Protein AF-X1CVB4-F1 (afdb_monomer_lite)

Foldseek 3Di:
DDKDKDAAAQAQKDWDFQQQAQFQKKKKKWDDDPPDPWIKMWIDGPVQQPPDQQTWTFIDIPPDTDIFGNQWRGRDGGGTMGGDGPDPGSRPHGIMMMMDTDD

Radius of gyration: 12.48 Å; chains: 1; bounding box: 26×37×32 Å

Structure (mmCIF, N/CA/C/O backbone):
data_AF-X1CVB4-F1
#
_entry.id   AF-X1CVB4-F1
#
loop_
_atom_site.group_PDB
_atom_site.id
_atom_site.type_symbol
_atom_site.label_atom_id
_atom_site.label_alt_id
_atom_site.label_comp_id
_atom_site.label_asym_id
_atom_site.label_entity_id
_atom_site.label_seq_id
_atom_site.pdbx_PDB_ins_code
_atom_site.Cartn_x
_atom_site.Cartn_y
_atom_site.Cartn_z
_atom_site.occupancy
_atom_site.B_iso_or_equiv
_atom_site.auth_seq_id
_atom_site.auth_comp_id
_atom_site.auth_asym_id
_atom_site.auth_atom_id
_atom_site.pdbx_PDB_model_num
ATOM 1 N N . VAL A 1 1 ? -14.776 2.943 5.919 1.00 96.31 1 VAL A N 1
ATOM 2 C CA . VAL A 1 1 ? -13.767 3.583 5.040 1.00 96.31 1 VAL A CA 1
ATOM 3 C C . VAL A 1 1 ? -12.882 4.444 5.911 1.00 96.31 1 VAL A C 1
ATOM 5 O O . VAL A 1 1 ? -13.421 5.143 6.761 1.00 96.31 1 VAL A O 1
ATOM 8 N N . ALA A 1 2 ? -11.571 4.381 5.712 1.00 97.81 2 ALA A N 1
ATOM 9 C CA . ALA A 1 2 ? -10.591 5.234 6.375 1.00 97.81 2 ALA A CA 1
ATOM 10 C C . ALA A 1 2 ? -9.626 5.803 5.335 1.00 97.81 2 ALA A C 1
ATOM 12 O O . ALA A 1 2 ? -9.350 5.154 4.325 1.00 97.81 2 ALA A O 1
ATOM 13 N N . THR A 1 3 ? -9.115 7.000 5.588 1.00 98.19 3 THR A N 1
ATOM 14 C CA . THR A 1 3 ? -8.085 7.645 4.772 1.00 98.19 3 THR A CA 1
ATOM 15 C C . THR A 1 3 ? -7.040 8.244 5.687 1.00 98.19 3 THR A C 1
ATOM 17 O O . THR A 1 3 ? -7.381 8.736 6.763 1.00 98.19 3 THR A O 1
ATOM 20 N N . GLY A 1 4 ? -5.797 8.284 5.239 1.00 97.81 4 GLY A N 1
ATOM 21 C CA . GLY A 1 4 ? -4.726 8.910 5.996 1.00 97.81 4 GLY A CA 1
ATOM 22 C C . GLY A 1 4 ? -3.451 8.994 5.184 1.00 97.81 4 GLY A C 1
ATOM 23 O O . GLY A 1 4 ? -3.455 8.811 3.966 1.00 97.81 4 GLY A O 1
ATOM 24 N N . SER A 1 5 ? -2.355 9.267 5.876 1.00 97.25 5 SER A N 1
ATOM 25 C CA . SER A 1 5 ? -1.029 9.279 5.283 1.00 97.25 5 SER A CA 1
ATOM 26 C C . SER A 1 5 ? -0.007 8.684 6.230 1.00 97.25 5 SER A C 1
ATOM 28 O O . SER A 1 5 ? -0.204 8.671 7.445 1.00 97.25 5 SER A O 1
ATOM 30 N N . TYR A 1 6 ? 1.105 8.227 5.676 1.00 97.56 6 TYR A N 1
ATOM 31 C CA . TYR A 1 6 ? 2.258 7.797 6.448 1.00 97.56 6 TYR A CA 1
ATOM 32 C C . TYR A 1 6 ? 3.548 8.177 5.724 1.00 97.56 6 TYR A C 1
ATOM 34 O O . TYR A 1 6 ? 3.587 8.266 4.499 1.00 97.56 6 TYR A O 1
ATOM 42 N N . THR A 1 7 ? 4.613 8.382 6.493 1.00 96.88 7 THR A N 1
ATOM 43 C CA . THR A 1 7 ? 5.972 8.502 5.956 1.00 96.88 7 THR A CA 1
ATOM 44 C C . THR A 1 7 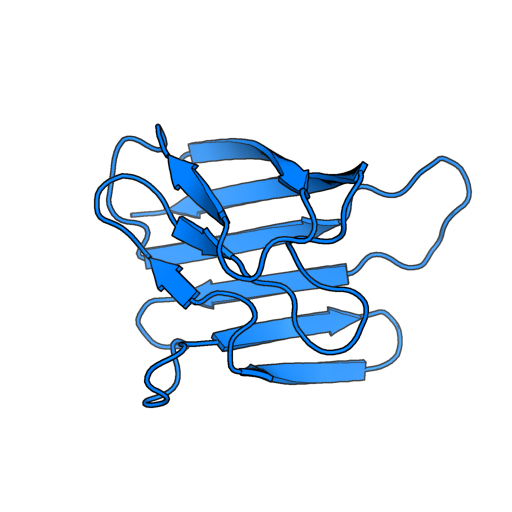? 6.602 7.116 5.935 1.00 96.88 7 THR A C 1
ATOM 46 O O . THR A 1 7 ? 6.478 6.378 6.918 1.00 96.88 7 THR A O 1
ATOM 49 N N . GLY A 1 8 ? 7.212 6.727 4.821 1.00 95.75 8 GLY A N 1
ATOM 50 C CA . GLY A 1 8 ? 7.983 5.494 4.729 1.00 95.75 8 GLY A CA 1
ATOM 51 C C . GLY A 1 8 ? 9.261 5.583 5.560 1.00 95.75 8 GLY A C 1
ATOM 52 O O . GLY A 1 8 ? 9.819 6.668 5.742 1.00 95.75 8 GLY A O 1
ATOM 53 N N . ASP A 1 9 ? 9.717 4.447 6.079 1.00 96.06 9 ASP A N 1
ATOM 54 C CA . ASP A 1 9 ? 10.913 4.353 6.932 1.00 96.06 9 ASP A CA 1
ATOM 55 C C . ASP A 1 9 ? 12.021 3.460 6.350 1.00 96.06 9 ASP A C 1
ATOM 57 O O . ASP A 1 9 ? 13.092 3.335 6.943 1.00 96.06 9 ASP A O 1
ATOM 61 N N . GLY A 1 10 ? 11.801 2.866 5.173 1.00 93.94 10 GLY A N 1
ATOM 62 C CA . GLY A 1 10 ? 12.773 2.007 4.498 1.00 93.94 10 GLY A CA 1
ATOM 63 C C . GLY A 1 10 ? 13.021 0.666 5.186 1.00 93.94 10 GLY A C 1
ATOM 64 O O . GLY A 1 10 ? 13.997 -0.006 4.856 1.00 93.94 10 GLY A O 1
ATOM 65 N N . THR A 1 11 ? 12.190 0.271 6.150 1.00 94.00 11 THR A N 1
ATOM 66 C CA . THR A 1 11 ? 12.297 -1.035 6.807 1.00 94.00 11 THR A CA 1
ATOM 67 C C . THR A 1 11 ? 11.600 -2.130 6.003 1.00 94.00 11 THR A C 1
ATOM 69 O O . THR A 1 11 ? 10.628 -1.891 5.287 1.00 94.00 11 THR A O 1
ATOM 72 N N . ALA A 1 12 ? 12.070 -3.369 6.160 1.00 91.44 12 ALA A N 1
ATOM 73 C CA . ALA A 1 12 ? 11.492 -4.535 5.490 1.00 91.44 12 ALA A CA 1
ATOM 74 C C . ALA A 1 12 ? 10.042 -4.843 5.914 1.00 91.44 12 ALA A C 1
ATOM 76 O O . ALA A 1 12 ? 9.384 -5.661 5.284 1.00 91.44 12 ALA A O 1
ATOM 77 N N . ALA A 1 13 ? 9.535 -4.227 6.980 1.00 93.06 13 ALA A N 1
ATOM 78 C CA . ALA A 1 13 ? 8.138 -4.346 7.361 1.00 93.06 13 ALA A CA 1
ATOM 79 C C . ALA A 1 13 ? 7.735 -3.145 8.211 1.00 93.06 13 ALA A C 1
ATOM 81 O O . ALA A 1 13 ? 8.273 -2.933 9.300 1.00 93.06 13 ALA A O 1
ATOM 82 N N . LYS A 1 14 ? 6.744 -2.399 7.734 1.00 96.69 14 LYS A N 1
ATOM 83 C CA . LYS A 1 14 ? 6.156 -1.267 8.438 1.00 96.69 14 LYS A CA 1
ATOM 84 C C . LYS A 1 14 ? 4.651 -1.441 8.541 1.00 96.69 14 LYS A C 1
ATOM 86 O O . LYS A 1 14 ? 3.944 -1.400 7.536 1.00 96.69 14 LYS A O 1
ATOM 91 N N . ALA A 1 15 ? 4.169 -1.577 9.772 1.00 97.50 1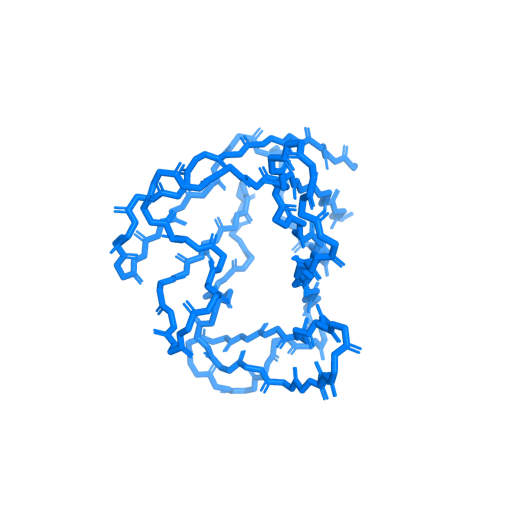5 ALA A N 1
ATOM 92 C CA . ALA A 1 15 ? 2.745 -1.633 10.069 1.00 97.50 15 ALA A CA 1
ATOM 93 C C . ALA A 1 15 ? 2.147 -0.220 10.150 1.00 97.50 15 ALA A C 1
ATOM 95 O O . ALA A 1 15 ? 2.648 0.655 10.863 1.00 97.50 15 ALA A O 1
ATOM 96 N N . ILE A 1 16 ? 1.046 -0.005 9.439 1.00 98.25 16 ILE A N 1
ATOM 97 C CA . ILE A 1 16 ? 0.186 1.169 9.545 1.00 98.25 16 ILE A CA 1
ATOM 98 C C . ILE A 1 16 ? -1.050 0.716 10.319 1.00 98.25 16 ILE A C 1
ATOM 100 O O . ILE A 1 16 ? -1.830 -0.089 9.821 1.00 98.25 16 ILE A O 1
ATOM 104 N N . THR A 1 17 ? -1.209 1.223 11.541 1.00 98.12 17 THR A N 1
ATOM 105 C CA . THR A 1 17 ? -2.290 0.849 12.471 1.00 98.12 17 THR A CA 1
ATOM 106 C C . THR A 1 17 ? -3.245 2.019 12.727 1.00 98.12 17 THR A C 1
ATOM 108 O O . THR A 1 17 ? -3.020 3.130 12.237 1.00 98.12 17 THR A O 1
ATOM 111 N N . GLY A 1 18 ? -4.319 1.795 13.490 1.00 96.69 18 GLY A N 1
ATOM 112 C CA . GLY A 1 18 ? -5.303 2.824 13.835 1.00 96.69 18 GLY A CA 1
ATOM 113 C C . GLY A 1 18 ? -6.361 3.064 12.757 1.00 96.69 18 GLY A C 1
ATOM 114 O O . GLY A 1 18 ? -7.008 4.112 12.755 1.00 96.69 18 GLY A O 1
ATOM 115 N N . VAL A 1 19 ? -6.541 2.115 11.833 1.00 97.06 19 VAL A N 1
ATOM 116 C CA . VAL A 1 19 ? -7.570 2.180 10.780 1.00 97.06 19 VAL A CA 1
ATOM 117 C C . VAL A 1 19 ? -8.968 1.849 1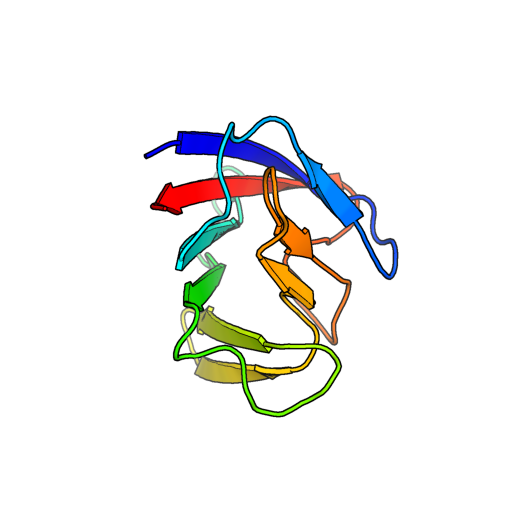1.332 1.00 97.06 19 VAL A C 1
ATOM 119 O O . VAL A 1 19 ? -9.974 2.328 10.806 1.00 97.06 19 VAL A O 1
ATOM 122 N N . GLY A 1 20 ? -9.043 1.076 12.418 1.00 97.12 20 GLY A N 1
ATOM 123 C CA . GLY A 1 20 ? -10.251 0.705 13.15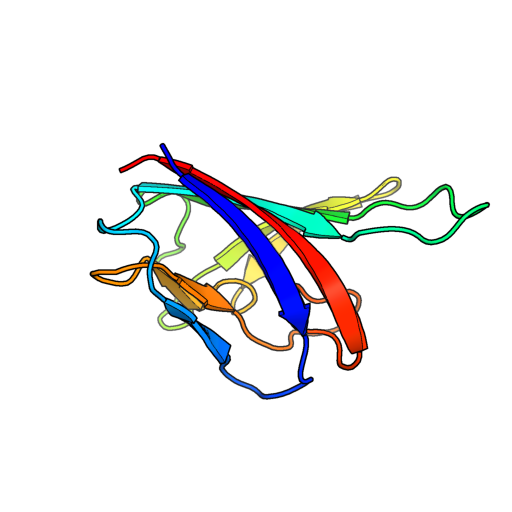8 1.00 97.12 20 GLY A CA 1
ATOM 124 C C . GLY A 1 20 ? -10.958 -0.553 12.650 1.00 97.12 20 GLY A C 1
ATOM 125 O O . GLY A 1 20 ? -12.038 -0.882 13.140 1.00 97.12 20 GLY A O 1
ATOM 126 N N . PHE A 1 21 ? -10.406 -1.226 11.641 1.00 97.19 21 PHE A N 1
ATOM 127 C CA . PHE A 1 21 ? -10.961 -2.435 11.035 1.00 97.19 21 PHE A CA 1
ATOM 128 C C . PHE A 1 21 ? -9.904 -3.165 10.203 1.00 97.19 21 PHE A C 1
ATOM 130 O O . PHE A 1 21 ? -8.903 -2.572 9.803 1.00 97.19 21 PHE A O 1
ATOM 137 N N . THR A 1 22 ? -10.188 -4.426 9.870 1.00 96.50 22 THR A N 1
ATOM 138 C CA . THR A 1 22 ? -9.409 -5.207 8.902 1.00 96.50 22 THR A CA 1
ATOM 139 C C . THR A 1 22 ? -9.750 -4.771 7.479 1.00 96.50 22 THR A C 1
ATOM 141 O O . THR A 1 22 ? -10.903 -4.946 7.067 1.00 96.50 22 THR A O 1
ATOM 144 N N . PRO A 1 23 ? -8.819 -4.184 6.706 1.00 96.38 23 PRO A N 1
ATOM 145 C CA . PRO A 1 23 ? -9.112 -3.780 5.340 1.00 96.38 23 PRO A CA 1
ATOM 146 C C . PRO A 1 23 ? -9.370 -4.989 4.434 1.00 96.38 23 PRO A C 1
ATOM 148 O O . PRO A 1 23 ? -8.748 -6.038 4.561 1.00 96.38 23 PRO A O 1
ATOM 151 N N . LYS A 1 24 ? -10.269 -4.812 3.469 1.00 95.56 24 LYS A N 1
ATOM 152 C CA . LYS A 1 24 ? -10.502 -5.714 2.332 1.00 95.56 24 LYS A CA 1
ATOM 153 C C . LYS A 1 24 ? -10.100 -5.109 0.994 1.00 95.56 24 LYS A C 1
ATOM 155 O O . LYS A 1 24 ? -9.908 -5.838 0.026 1.00 95.56 24 LYS A O 1
ATOM 160 N N . TYR A 1 25 ? -9.989 -3.786 0.947 1.00 95.88 25 TYR A N 1
ATOM 161 C CA . TYR A 1 25 ? -9.457 -3.014 -0.166 1.00 95.88 25 TYR A CA 1
ATOM 162 C C . TYR A 1 25 ? -8.502 -1.965 0.389 1.00 95.88 25 TYR A C 1
ATOM 164 O O . TYR A 1 25 ? -8.844 -1.254 1.342 1.00 95.88 25 TYR A O 1
ATOM 172 N N . LEU A 1 26 ? -7.340 -1.847 -0.241 1.00 97.00 26 LEU A N 1
ATOM 173 C CA . LEU A 1 26 ? -6.318 -0.864 0.073 1.00 97.00 26 LEU A CA 1
ATOM 174 C C . LEU A 1 26 ? -5.806 -0.253 -1.227 1.00 97.00 26 LEU A C 1
ATOM 176 O O . LEU A 1 26 ? -5.438 -0.964 -2.163 1.00 97.00 26 LEU A O 1
ATOM 180 N N . ARG A 1 27 ? -5.760 1.076 -1.258 1.00 97.00 27 ARG A N 1
ATOM 181 C CA . ARG A 1 27 ? -5.053 1.840 -2.282 1.00 97.00 27 ARG A CA 1
ATOM 182 C C . ARG A 1 27 ? -4.114 2.826 -1.609 1.00 97.00 27 ARG A C 1
ATOM 184 O O . ARG A 1 27 ? -4.541 3.559 -0.717 1.00 97.00 27 ARG A O 1
ATOM 191 N N . ILE A 1 28 ? -2.871 2.846 -2.066 1.00 96.62 28 ILE A N 1
ATOM 192 C CA . ILE A 1 28 ? -1.803 3.731 -1.606 1.00 96.62 28 ILE A CA 1
ATOM 193 C C . ILE A 1 28 ? -1.339 4.565 -2.799 1.00 96.62 28 ILE A C 1
ATOM 195 O O . ILE A 1 28 ? -1.196 4.040 -3.897 1.00 96.62 28 ILE A O 1
ATOM 199 N N . GLU A 1 29 ? -1.100 5.849 -2.574 1.00 94.38 29 GLU A N 1
ATOM 200 C CA . GLU A 1 29 ? -0.566 6.799 -3.547 1.00 94.38 29 GLU A CA 1
ATOM 201 C C . GLU A 1 29 ? 0.716 7.418 -3.006 1.00 94.38 29 GLU A C 1
ATOM 203 O O . GLU A 1 29 ? 0.712 7.961 -1.895 1.00 94.38 29 GLU A O 1
ATOM 208 N N . GLU A 1 30 ? 1.791 7.387 -3.790 1.00 92.75 30 GLU A N 1
ATOM 209 C CA . GLU A 1 30 ? 2.981 8.183 -3.490 1.00 92.75 30 GLU A CA 1
ATOM 210 C C . GLU A 1 30 ? 2.636 9.679 -3.556 1.00 92.75 30 GLU A C 1
ATOM 212 O O . GLU A 1 30 ? 2.015 10.166 -4.508 1.00 92.75 30 GLU A O 1
ATOM 217 N N . ARG A 1 31 ? 2.992 10.429 -2.507 1.00 89.69 31 ARG A N 1
ATOM 218 C CA . ARG A 1 31 ? 2.846 11.882 -2.501 1.00 89.69 31 ARG A CA 1
ATOM 219 C C . ARG A 1 31 ? 4.045 12.493 -3.214 1.00 89.69 31 ARG A C 1
ATOM 221 O O . ARG A 1 31 ? 5.140 12.582 -2.661 1.00 89.69 31 ARG A O 1
ATOM 228 N N . GLU A 1 32 ? 3.787 13.010 -4.403 1.00 83.56 32 GLU A N 1
ATOM 229 C CA . GLU A 1 32 ? 4.784 13.759 -5.153 1.00 83.56 32 GLU A CA 1
ATOM 230 C C . GLU A 1 32 ? 5.031 15.162 -4.593 1.00 83.56 32 GLU A C 1
ATOM 232 O O . GLU A 1 32 ? 4.139 15.831 -4.056 1.00 83.56 32 GLU A O 1
ATOM 237 N N . THR A 1 33 ? 6.268 15.627 -4.754 1.00 76.25 33 THR A N 1
ATOM 238 C CA . THR A 1 33 ? 6.631 17.026 -4.525 1.00 76.25 33 THR A CA 1
ATOM 239 C C . THR A 1 33 ? 6.300 17.864 -5.761 1.00 76.25 33 THR A C 1
ATOM 241 O O . THR A 1 33 ? 6.083 17.358 -6.863 1.00 76.25 33 THR A O 1
ATOM 244 N N . VAL A 1 34 ? 6.213 19.184 -5.582 1.00 74.50 34 VAL A N 1
ATOM 245 C CA . VAL A 1 34 ? 5.832 20.108 -6.659 1.00 74.50 34 VAL A CA 1
ATOM 246 C C . VAL A 1 34 ? 6.750 19.930 -7.876 1.00 74.50 34 VAL A C 1
ATOM 248 O O . VAL A 1 34 ? 7.957 20.139 -7.779 1.00 74.50 34 VAL A O 1
ATOM 251 N N . GLY A 1 35 ? 6.159 19.596 -9.028 1.00 68.38 35 GLY A N 1
ATOM 252 C CA . GLY A 1 35 ? 6.853 19.477 -10.316 1.00 68.38 35 GLY A CA 1
ATOM 253 C C . GLY A 1 35 ? 7.149 18.047 -10.777 1.00 68.38 35 GLY A C 1
ATOM 254 O O . GLY A 1 35 ? 7.555 17.872 -11.925 1.00 68.38 35 GLY A O 1
ATOM 255 N N . ALA A 1 36 ? 6.913 17.028 -9.947 1.00 69.94 36 ALA A N 1
ATOM 256 C CA . ALA A 1 36 ? 6.992 15.639 -10.388 1.00 69.94 36 ALA A CA 1
ATOM 257 C C . ALA A 1 36 ? 5.707 15.212 -11.123 1.00 69.94 36 ALA A C 1
ATOM 259 O O . ALA A 1 36 ? 4.598 15.592 -10.751 1.00 69.94 36 ALA A O 1
ATOM 260 N N . SER A 1 37 ? 5.873 14.462 -12.216 1.00 66.19 37 SER A N 1
ATOM 261 C CA . SER A 1 37 ? 4.776 13.981 -13.081 1.00 66.19 37 SER A CA 1
ATOM 262 C C . SER A 1 37 ? 4.587 12.465 -13.013 1.00 66.19 37 SER A C 1
ATOM 264 O O . SER A 1 37 ? 3.816 11.908 -13.790 1.00 66.19 37 SER A O 1
ATOM 266 N N . ASP A 1 38 ? 5.308 11.797 -12.116 1.00 76.75 38 ASP A N 1
ATOM 267 C CA . ASP A 1 38 ? 5.409 10.347 -12.077 1.00 76.75 38 ASP A CA 1
ATOM 268 C C . ASP A 1 38 ? 4.912 9.841 -10.726 1.00 76.75 38 ASP A C 1
ATOM 270 O O . ASP A 1 38 ? 5.668 9.744 -9.772 1.00 76.75 38 ASP A O 1
ATOM 274 N N . THR A 1 39 ? 3.600 9.620 -10.631 1.00 80.69 39 THR A N 1
ATOM 275 C CA . THR A 1 39 ? 2.961 9.100 -9.414 1.00 80.69 39 THR A CA 1
ATOM 276 C C . THR A 1 39 ? 2.856 7.585 -9.509 1.00 80.69 39 THR A C 1
ATOM 278 O O . THR A 1 39 ? 2.535 7.043 -10.571 1.00 80.69 39 THR A O 1
ATOM 281 N N . VAL A 1 40 ? 3.120 6.902 -8.395 1.00 91.06 40 VAL A N 1
ATOM 282 C CA . VAL A 1 40 ? 2.938 5.454 -8.273 1.00 91.06 40 VAL A CA 1
ATOM 283 C C . VAL A 1 40 ? 1.755 5.171 -7.357 1.00 91.06 40 VAL A C 1
ATOM 285 O O . VAL A 1 40 ? 1.696 5.673 -6.231 1.00 91.06 40 VAL A O 1
ATOM 288 N N . SER A 1 41 ? 0.842 4.324 -7.828 1.00 93.75 41 SER A N 1
ATOM 289 C CA . SER A 1 41 ? -0.264 3.799 -7.031 1.00 93.75 41 SER A CA 1
ATOM 290 C C . SER A 1 41 ? -0.072 2.312 -6.759 1.00 93.75 41 SER A C 1
ATOM 292 O O . SER A 1 41 ? 0.338 1.558 -7.640 1.00 93.75 41 SER A O 1
ATOM 294 N N . TYR A 1 42 ? -0.447 1.869 -5.565 1.00 94.25 42 TYR A N 1
ATOM 295 C CA . TYR A 1 42 ? -0.418 0.466 -5.155 1.00 94.25 42 TYR A CA 1
ATOM 296 C C . TYR A 1 42 ? -1.825 0.057 -4.748 1.00 94.25 42 TYR A C 1
ATOM 298 O O . TYR A 1 42 ? -2.454 0.745 -3.942 1.00 94.25 42 TYR A O 1
ATOM 306 N N . ILE A 1 43 ? -2.340 -1.033 -5.309 1.00 94.75 43 ILE A N 1
ATOM 307 C CA . ILE A 1 43 ? -3.705 -1.496 -5.051 1.00 94.75 43 ILE A CA 1
ATOM 308 C C . ILE A 1 43 ? -3.674 -2.970 -4.679 1.00 94.75 43 ILE A C 1
ATOM 310 O O . ILE A 1 43 ? -3.139 -3.793 -5.420 1.00 94.75 43 ILE A O 1
ATOM 314 N N . THR A 1 44 ? -4.296 -3.313 -3.556 1.00 93.69 44 THR A N 1
ATOM 315 C CA . THR A 1 44 ? -4.530 -4.707 -3.179 1.00 93.69 44 THR A CA 1
ATOM 316 C C . THR A 1 44 ? -5.917 -4.895 -2.576 1.00 93.69 44 THR A C 1
ATOM 318 O O . THR A 1 44 ? -6.583 -3.949 -2.145 1.00 93.69 44 THR A O 1
ATOM 321 N N . THR A 1 45 ? -6.369 -6.143 -2.572 1.00 92.94 45 THR A N 1
ATOM 322 C CA . THR A 1 45 ? -7.620 -6.586 -1.953 1.00 92.94 45 THR A CA 1
ATOM 323 C C . THR A 1 45 ? -7.433 -7.988 -1.411 1.00 92.94 45 THR A C 1
ATOM 325 O O . THR A 1 45 ? -6.532 -8.685 -1.860 1.00 92.94 45 THR A O 1
ATOM 328 N N . THR A 1 46 ? -8.346 -8.478 -0.576 1.00 88.12 46 THR A N 1
ATOM 329 C CA . THR A 1 46 ? -8.323 -9.886 -0.126 1.00 88.12 46 THR A CA 1
ATOM 330 C C . THR A 1 46 ? -8.439 -10.915 -1.258 1.00 88.12 46 THR A C 1
ATOM 332 O O . THR A 1 46 ? -8.287 -12.099 -0.997 1.00 88.12 46 THR A O 1
ATOM 335 N N . ALA A 1 47 ? -8.755 -10.493 -2.488 1.00 81.88 47 ALA A N 1
ATOM 336 C CA . ALA A 1 47 ? -8.778 -11.346 -3.678 1.00 81.88 47 ALA A CA 1
ATOM 337 C C . ALA A 1 47 ? -7.552 -11.158 -4.597 1.00 81.88 47 ALA A C 1
ATOM 339 O O . ALA A 1 47 ? -7.420 -11.890 -5.571 1.00 81.88 47 ALA A O 1
ATOM 340 N N . ILE A 1 48 ? -6.715 -10.147 -4.331 1.00 72.19 48 ILE A N 1
ATOM 341 C CA . ILE A 1 48 ? -5.508 -9.798 -5.105 1.00 72.19 48 ILE A CA 1
ATOM 342 C C . ILE A 1 48 ? -4.230 -10.101 -4.309 1.00 72.19 48 ILE A C 1
ATOM 344 O O . ILE A 1 48 ? -3.164 -10.131 -4.910 1.00 72.19 48 ILE A O 1
ATOM 348 N N . ILE A 1 49 ? -4.313 -10.348 -2.993 1.00 61.09 49 ILE A N 1
ATOM 349 C CA . ILE A 1 49 ? -3.197 -10.968 -2.266 1.00 61.09 49 ILE A CA 1
ATOM 350 C C . ILE A 1 49 ? -2.942 -12.310 -2.956 1.00 61.09 49 ILE A C 1
ATOM 352 O O . ILE A 1 49 ? -3.800 -13.192 -2.922 1.00 61.09 49 ILE A O 1
ATOM 356 N N . ASP A 1 50 ? -1.819 -12.386 -3.664 1.00 56.94 50 ASP A N 1
ATOM 357 C CA . ASP A 1 50 ? -1.342 -13.605 -4.301 1.00 56.94 50 ASP A CA 1
ATOM 358 C C . ASP A 1 50 ? -1.189 -14.705 -3.246 1.00 56.94 50 ASP A C 1
ATOM 360 O O . ASP A 1 50 ? -1.082 -14.420 -2.052 1.00 56.94 50 ASP A O 1
ATOM 364 N N . ASP A 1 51 ? -1.182 -15.968 -3.661 1.00 56.91 51 ASP A N 1
ATOM 365 C CA . ASP A 1 51 ? -0.946 -17.091 -2.744 1.00 56.91 51 ASP A CA 1
ATOM 366 C C . ASP A 1 51 ? 0.494 -17.131 -2.190 1.00 56.91 51 ASP A C 1
ATOM 368 O O . ASP A 1 51 ? 0.839 -18.002 -1.387 1.00 56.91 51 ASP A O 1
ATOM 372 N N . HIS A 1 52 ? 1.311 -16.153 -2.581 1.00 64.25 52 HIS A N 1
ATOM 373 C CA . HIS A 1 52 ? 2.616 -15.858 -2.032 1.00 64.25 52 HIS A CA 1
ATOM 374 C C . HIS A 1 52 ? 2.543 -15.485 -0.542 1.00 64.25 52 HIS A C 1
ATOM 376 O O . HIS A 1 52 ? 1.746 -14.639 -0.131 1.00 64.25 52 HIS A O 1
ATOM 382 N N . GLU A 1 53 ? 3.413 -16.089 0.278 1.00 69.25 53 GLU A N 1
ATOM 383 C CA . GLU A 1 53 ? 3.422 -15.874 1.736 1.00 69.25 53 GLU A CA 1
ATOM 384 C C . GLU A 1 53 ? 3.621 -14.399 2.126 1.00 69.25 53 GLU A C 1
ATOM 386 O O . GLU A 1 53 ? 3.083 -13.962 3.143 1.00 69.25 53 GLU A O 1
ATOM 391 N N . ASP A 1 54 ? 4.327 -13.628 1.293 1.00 69.38 54 ASP A N 1
ATOM 392 C CA . ASP A 1 54 ? 4.636 -12.215 1.534 1.00 69.38 54 ASP A CA 1
ATOM 393 C C . ASP A 1 54 ? 3.586 -11.245 0.951 1.00 69.38 54 ASP A C 1
ATOM 395 O O . ASP A 1 54 ? 3.797 -10.032 0.952 1.00 69.38 54 ASP A O 1
ATOM 399 N N . GLY A 1 55 ? 2.460 -11.748 0.432 1.00 82.75 55 GLY A N 1
ATOM 400 C CA . GLY A 1 55 ? 1.399 -10.938 -0.166 1.00 82.75 55 GLY A CA 1
ATOM 401 C C . GLY A 1 55 ? 1.823 -10.176 -1.429 1.00 82.75 55 GLY A C 1
ATOM 402 O O . GLY A 1 55 ? 2.845 -10.464 -2.051 1.00 82.75 55 GLY A O 1
ATOM 403 N N . GLY A 1 56 ? 1.022 -9.190 -1.847 1.00 88.94 56 GLY A N 1
ATOM 404 C CA . GLY A 1 56 ? 1.331 -8.416 -3.049 1.00 88.94 56 GLY A CA 1
ATOM 405 C C . GLY A 1 56 ? 0.297 -7.363 -3.433 1.00 88.94 56 GLY A C 1
ATOM 406 O O . GLY A 1 56 ? -0.743 -7.176 -2.787 1.00 88.94 56 GLY A O 1
ATOM 407 N N . CYS A 1 57 ? 0.612 -6.624 -4.495 1.00 91.38 57 CYS A N 1
ATOM 408 C CA . CYS A 1 57 ? -0.243 -5.565 -5.015 1.00 91.38 57 CYS A CA 1
ATOM 409 C C . CYS A 1 57 ? -0.074 -5.353 -6.522 1.00 91.38 57 CYS A C 1
ATOM 411 O O . CYS A 1 57 ? 0.957 -5.665 -7.115 1.00 91.38 57 CYS A O 1
ATOM 413 N N . ILE A 1 58 ? -1.081 -4.742 -7.139 1.00 92.56 58 ILE A N 1
ATOM 414 C CA . ILE A 1 58 ? -0.943 -4.151 -8.466 1.00 92.56 58 ILE A CA 1
ATOM 415 C C . ILE A 1 58 ? -0.284 -2.785 -8.291 1.00 92.56 58 ILE A C 1
ATOM 417 O O . ILE A 1 58 ? -0.861 -1.896 -7.656 1.00 92.56 58 ILE A O 1
ATOM 421 N N . ARG A 1 59 ? 0.894 -2.606 -8.891 1.00 91.81 59 ARG A N 1
ATOM 422 C CA . ARG A 1 59 ? 1.545 -1.302 -9.014 1.00 91.81 59 ARG A CA 1
ATOM 423 C C . ARG A 1 59 ? 1.136 -0.653 -10.328 1.00 91.81 59 ARG A C 1
ATOM 425 O O . ARG A 1 59 ? 1.289 -1.245 -11.397 1.00 91.81 59 ARG A O 1
ATOM 432 N N . ILE A 1 60 ? 0.657 0.578 -10.244 1.00 91.06 60 ILE A N 1
ATOM 433 C CA . ILE A 1 60 ? 0.304 1.430 -11.376 1.00 91.06 60 ILE A CA 1
ATOM 434 C C . ILE A 1 60 ? 1.336 2.553 -11.430 1.00 91.06 60 ILE A C 1
ATOM 436 O O . ILE A 1 60 ? 1.491 3.309 -10.476 1.00 91.06 60 ILE A O 1
ATOM 440 N N . HIS A 1 61 ? 2.056 2.636 -12.541 1.00 88.25 61 HIS A N 1
ATOM 441 C CA . HIS A 1 61 ? 3.066 3.647 -12.838 1.00 88.25 61 HIS A CA 1
ATOM 442 C C . HIS A 1 61 ? 2.864 4.150 -14.268 1.00 88.25 61 HIS A C 1
ATOM 444 O O . HIS A 1 61 ? 2.331 3.423 -15.104 1.00 88.25 61 HIS A O 1
ATOM 450 N N . SER A 1 62 ? 3.316 5.367 -14.576 1.00 82.31 62 SER A N 1
ATOM 451 C CA . SER A 1 62 ? 3.066 6.043 -15.860 1.00 82.31 62 SER A CA 1
ATOM 452 C C . SER A 1 62 ? 3.461 5.239 -17.110 1.00 82.31 62 SER A C 1
ATOM 454 O O . SER A 1 62 ? 2.912 5.469 -18.188 1.00 82.31 62 SER A O 1
ATOM 456 N N . SER A 1 63 ? 4.394 4.292 -16.974 1.00 82.00 63 SER A N 1
ATOM 457 C CA . SER A 1 63 ? 4.936 3.501 -18.085 1.00 82.00 63 SER A CA 1
ATOM 458 C C . SER A 1 63 ? 4.699 1.991 -17.984 1.00 82.00 63 SER A C 1
ATOM 460 O O . SER A 1 63 ? 4.800 1.293 -18.992 1.00 82.00 63 SER A O 1
ATOM 462 N N . THR A 1 64 ? 4.399 1.464 -16.791 1.00 84.06 64 THR A N 1
ATOM 463 C CA . THR A 1 64 ? 4.283 0.017 -16.544 1.00 84.06 64 THR A CA 1
ATOM 464 C C . THR A 1 64 ? 3.270 -0.282 -15.446 1.00 84.06 64 THR A C 1
ATOM 466 O O . THR A 1 64 ? 3.334 0.298 -14.365 1.00 84.06 64 THR A O 1
ATOM 469 N N . HIS A 1 65 ? 2.355 -1.223 -15.694 1.00 88.94 65 HIS A N 1
ATOM 470 C CA . HIS A 1 65 ? 1.462 -1.762 -14.667 1.00 88.94 65 HIS A CA 1
ATOM 471 C C . HIS A 1 65 ? 1.733 -3.259 -14.520 1.00 88.94 65 HIS A C 1
ATOM 473 O O . HIS A 1 65 ? 1.658 -3.991 -15.509 1.00 88.94 65 HIS A O 1
ATOM 479 N N . ALA A 1 66 ? 2.056 -3.711 -13.313 1.00 89.50 66 ALA A N 1
ATOM 480 C CA . ALA A 1 66 ? 2.360 -5.113 -13.048 1.00 89.50 66 ALA A CA 1
ATOM 481 C C . ALA A 1 66 ? 2.008 -5.494 -11.608 1.00 89.50 66 ALA A C 1
ATOM 483 O O . ALA A 1 66 ? 1.813 -4.627 -10.751 1.00 89.50 66 ALA A O 1
ATOM 484 N N . PHE A 1 67 ? 1.915 -6.798 -11.367 1.00 88.56 67 PHE A N 1
ATOM 485 C CA . PHE A 1 67 ? 1.854 -7.340 -10.020 1.00 88.56 67 PHE A CA 1
ATOM 486 C C . PHE A 1 67 ? 3.251 -7.321 -9.391 1.00 88.56 67 PHE A C 1
ATOM 488 O O . PHE A 1 67 ? 4.234 -7.599 -10.080 1.00 88.56 67 PHE A O 1
ATOM 495 N N . TYR A 1 68 ? 3.321 -6.961 -8.114 1.00 88.38 68 TYR A N 1
ATOM 496 C CA . TYR A 1 68 ? 4.543 -6.953 -7.321 1.00 88.38 68 TYR A CA 1
ATOM 497 C C . TYR A 1 68 ? 4.306 -7.677 -5.997 1.00 88.38 68 TYR A C 1
ATOM 499 O O . TYR A 1 68 ? 3.478 -7.243 -5.186 1.00 88.38 68 TYR A O 1
ATOM 507 N N . ASP A 1 69 ? 5.074 -8.743 -5.795 1.00 87.69 69 ASP A N 1
ATOM 508 C CA . ASP A 1 69 ? 5.104 -9.540 -4.570 1.00 87.69 69 ASP A CA 1
ATOM 509 C C . ASP A 1 69 ? 5.797 -8.768 -3.441 1.00 87.69 69 ASP A C 1
ATOM 511 O O . ASP A 1 69 ? 6.729 -7.995 -3.684 1.00 87.69 69 ASP A O 1
ATOM 515 N N . GLY A 1 70 ? 5.346 -8.950 -2.200 1.00 86.81 70 GLY A N 1
ATOM 516 C CA . GLY A 1 70 ? 6.019 -8.425 -1.006 1.00 86.81 70 GLY A CA 1
ATOM 517 C C . GLY A 1 70 ? 5.839 -6.927 -0.734 1.00 86.81 70 GLY A C 1
ATOM 518 O O . GLY A 1 70 ? 6.203 -6.451 0.334 1.00 86.81 70 GLY A O 1
ATOM 519 N N . TYR A 1 71 ? 5.254 -6.151 -1.652 1.00 91.75 71 TYR A N 1
ATOM 520 C CA . TYR A 1 71 ? 5.103 -4.694 -1.483 1.00 91.75 71 TYR A CA 1
ATOM 521 C C . TYR A 1 71 ? 4.075 -4.345 -0.400 1.00 91.75 71 TYR A C 1
ATOM 523 O O . TYR A 1 71 ? 4.287 -3.446 0.419 1.00 91.75 71 TYR A O 1
ATOM 531 N N . ILE A 1 72 ? 2.954 -5.067 -0.402 1.00 93.00 72 ILE A N 1
ATOM 532 C CA . ILE A 1 72 ? 1.942 -5.020 0.650 1.00 93.00 72 ILE A CA 1
ATOM 533 C C . ILE A 1 72 ? 1.883 -6.416 1.255 1.00 93.00 72 ILE A C 1
ATOM 535 O O . ILE A 1 72 ? 1.380 -7.340 0.622 1.00 93.00 72 ILE A O 1
ATOM 539 N N . VAL A 1 73 ? 2.406 -6.529 2.472 1.00 92.00 73 VAL A N 1
ATOM 540 C CA . VAL A 1 73 ? 2.651 -7.804 3.152 1.00 92.00 73 VAL A CA 1
AT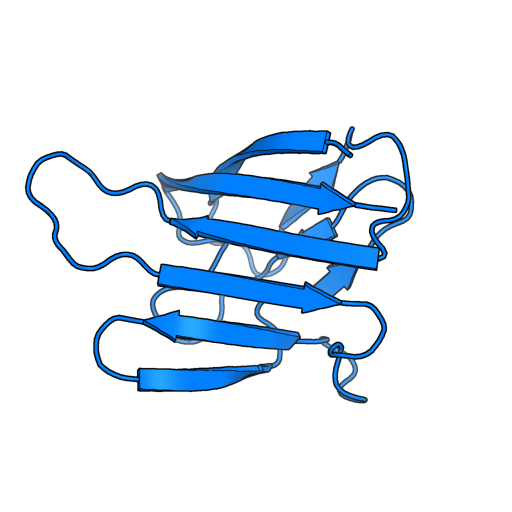OM 541 C C . VAL A 1 73 ? 1.355 -8.400 3.682 1.00 92.00 73 VAL A C 1
ATOM 543 O O . VAL A 1 73 ? 1.110 -9.597 3.572 1.00 92.00 73 VAL A O 1
ATOM 546 N N . SER A 1 74 ? 0.493 -7.560 4.254 1.00 92.62 74 SER A N 1
ATOM 547 C CA . SER A 1 74 ? -0.736 -8.029 4.886 1.00 92.62 74 SER A CA 1
ATOM 548 C C . SER A 1 74 ? -1.791 -6.937 5.018 1.00 92.62 74 SER A C 1
ATOM 550 O O . SER A 1 74 ? -1.496 -5.740 5.088 1.00 92.62 74 SER A O 1
ATOM 552 N N . LEU A 1 75 ? -3.050 -7.378 5.079 1.00 94.06 75 LEU A N 1
ATOM 553 C CA . LEU A 1 75 ? -4.180 -6.584 5.554 1.00 94.06 75 LEU A CA 1
ATOM 554 C C . LEU A 1 75 ? -4.488 -7.043 6.984 1.00 94.06 75 LEU A C 1
ATOM 556 O O . LEU A 1 75 ? -5.026 -8.128 7.205 1.00 94.06 75 LEU A O 1
ATOM 560 N N . ASP A 1 76 ? -4.077 -6.229 7.948 1.00 95.50 76 ASP A N 1
ATOM 561 C CA . ASP A 1 76 ? -4.034 -6.560 9.370 1.00 95.50 76 ASP A CA 1
ATOM 562 C C . ASP A 1 76 ? -5.352 -6.232 10.073 1.00 95.50 76 ASP A C 1
ATOM 564 O O . ASP A 1 76 ? -6.183 -5.484 9.565 1.00 95.50 76 ASP A O 1
ATOM 568 N N . ALA A 1 77 ? -5.527 -6.728 11.302 1.00 96.81 77 ALA A N 1
ATOM 569 C CA . ALA A 1 77 ? -6.753 -6.536 12.080 1.00 96.81 77 ALA A CA 1
ATOM 570 C C 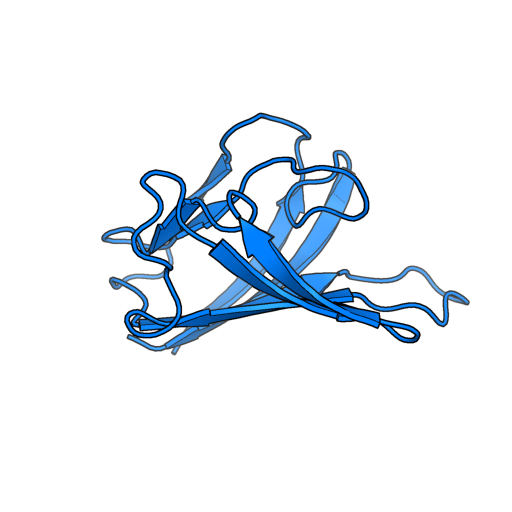. ALA A 1 77 ? -7.165 -5.058 12.269 1.00 96.81 77 ALA A C 1
ATOM 572 O O . ALA A 1 77 ? -8.360 -4.770 12.346 1.00 96.81 77 ALA A O 1
ATOM 573 N N . ASP A 1 78 ? -6.187 -4.150 12.327 1.00 97.44 78 ASP A N 1
ATOM 574 C CA . ASP A 1 78 ? -6.359 -2.707 12.540 1.00 97.44 78 ASP A CA 1
ATOM 575 C C . ASP A 1 78 ? -5.569 -1.866 11.515 1.00 97.44 78 ASP A C 1
ATOM 577 O O . ASP A 1 78 ? -5.104 -0.763 11.809 1.00 97.44 78 ASP A O 1
ATOM 581 N N . GLY A 1 79 ? -5.381 -2.389 10.299 1.00 97.25 79 GLY A N 1
ATOM 582 C CA . GLY A 1 79 ? -4.674 -1.668 9.245 1.00 97.25 79 GLY A CA 1
ATOM 583 C C . GLY A 1 79 ? -3.971 -2.572 8.246 1.00 97.25 79 GLY A C 1
ATOM 584 O O . GLY A 1 79 ? -4.589 -3.475 7.696 1.00 97.25 79 GLY A O 1
ATOM 585 N N . PHE A 1 80 ? -2.715 -2.285 7.927 1.00 96.69 80 PHE A N 1
ATOM 586 C CA . PHE A 1 80 ? -1.972 -3.011 6.897 1.00 96.69 80 PHE A CA 1
ATOM 587 C C . PHE A 1 80 ? -0.464 -2.876 7.091 1.00 96.69 80 PHE A C 1
ATOM 589 O O . PHE A 1 80 ? 0.007 -1.895 7.670 1.00 96.69 80 PHE A O 1
ATOM 596 N N . THR A 1 81 ? 0.292 -3.817 6.532 1.00 96.12 81 THR A N 1
ATOM 597 C CA . THR A 1 81 ? 1.755 -3.803 6.565 1.00 96.12 81 THR A CA 1
ATOM 598 C C . THR A 1 81 ? 2.318 -3.656 5.156 1.00 96.12 81 THR A C 1
ATOM 600 O O . THR A 1 81 ? 1.907 -4.350 4.227 1.00 96.12 81 THR A O 1
ATOM 603 N N . VAL A 1 82 ? 3.265 -2.732 4.995 1.00 95.12 82 VAL A N 1
ATOM 604 C CA . VAL A 1 82 ? 4.015 -2.495 3.752 1.00 95.12 82 VAL A CA 1
ATOM 605 C C . VAL A 1 82 ? 5.479 -2.875 3.934 1.00 95.12 82 VAL A C 1
ATOM 607 O O . VAL A 1 82 ? 5.988 -2.867 5.056 1.00 95.12 82 VAL A O 1
ATOM 610 N N . SER A 1 83 ? 6.167 -3.168 2.837 1.00 93.00 83 SER A N 1
ATOM 611 C CA . SER A 1 83 ? 7.600 -3.471 2.836 1.00 93.00 83 SER A CA 1
ATOM 612 C C . SER A 1 83 ? 8.379 -2.542 1.908 1.00 93.00 83 SER A C 1
ATOM 614 O O . SER A 1 83 ? 7.802 -1.743 1.162 1.00 93.00 83 SER A O 1
ATOM 616 N N . ILE A 1 84 ? 9.706 -2.668 1.953 1.00 88.69 84 ILE A N 1
ATOM 617 C CA . ILE A 1 84 ? 10.541 -2.300 0.814 1.00 88.69 84 ILE A CA 1
ATOM 618 C C . ILE A 1 84 ? 10.533 -3.456 -0.183 1.00 88.69 84 ILE A C 1
ATOM 620 O O . ILE A 1 84 ? 10.617 -4.624 0.184 1.00 88.69 84 ILE A O 1
ATOM 624 N N . GLY A 1 85 ? 10.466 -3.107 -1.450 1.00 73.38 85 GLY A N 1
ATOM 625 C CA . GLY A 1 85 ? 10.539 -4.023 -2.565 1.00 73.38 85 GLY A CA 1
ATOM 626 C C . GLY A 1 85 ? 11.818 -3.789 -3.358 1.00 73.38 85 GLY A C 1
ATOM 627 O O . GLY A 1 85 ? 12.891 -3.543 -2.803 1.00 73.38 85 GLY A O 1
ATOM 628 N N . VAL A 1 86 ? 11.703 -3.869 -4.683 1.00 66.62 86 VAL A N 1
ATOM 629 C CA . VAL A 1 86 ? 12.782 -3.533 -5.616 1.00 66.62 86 VAL A CA 1
ATOM 630 C C . VAL A 1 86 ? 12.362 -2.300 -6.424 1.00 66.62 86 VAL A C 1
ATOM 632 O O . VAL A 1 86 ? 11.933 -2.417 -7.573 1.00 66.62 86 VAL A O 1
ATOM 635 N N . GLY A 1 87 ? 12.479 -1.099 -5.844 1.00 68.56 87 GLY A N 1
ATOM 636 C CA . GLY A 1 87 ? 12.314 0.165 -6.576 1.00 68.56 87 GLY A CA 1
ATOM 637 C C . GLY A 1 87 ? 11.514 1.242 -5.838 1.00 68.56 87 GLY A C 1
ATOM 638 O O . GLY A 1 87 ? 11.797 1.559 -4.689 1.00 68.56 87 GLY A O 1
ATOM 639 N N . ALA A 1 88 ? 10.573 1.884 -6.545 1.00 69.38 88 ALA A N 1
ATOM 640 C CA . ALA A 1 88 ? 9.603 2.797 -5.940 1.00 69.38 88 ALA A CA 1
ATOM 641 C C . ALA A 1 88 ? 8.607 1.954 -5.139 1.00 69.38 88 ALA A C 1
ATOM 643 O O . ALA A 1 88 ? 7.694 1.351 -5.708 1.00 69.38 88 ALA A O 1
ATOM 644 N N . ASP A 1 89 ? 8.878 1.846 -3.843 1.00 87.50 89 ASP A N 1
ATOM 645 C CA . ASP A 1 89 ? 8.196 0.938 -2.930 1.00 87.50 89 ASP A CA 1
ATOM 646 C C . ASP A 1 89 ? 7.266 1.725 -2.008 1.00 87.50 89 ASP A C 1
ATOM 648 O O . ASP A 1 89 ? 7.594 2.865 -1.660 1.00 87.50 89 ASP A O 1
ATOM 652 N N . PRO A 1 90 ? 6.162 1.134 -1.518 1.00 93.25 90 PRO A N 1
ATOM 653 C CA . PRO A 1 90 ? 5.221 1.804 -0.624 1.00 93.25 90 PRO A CA 1
ATOM 654 C C . PRO A 1 90 ? 5.794 2.064 0.782 1.00 93.25 90 PRO A C 1
ATOM 656 O O . PRO A 1 90 ? 5.046 2.479 1.663 1.00 93.25 90 PRO A O 1
ATOM 659 N N . ASN A 1 91 ? 7.094 1.841 1.014 1.00 95.50 91 ASN A N 1
ATOM 660 C CA . ASN A 1 91 ? 7.794 2.151 2.259 1.00 95.50 91 ASN A CA 1
ATOM 661 C C . ASN A 1 91 ? 9.156 2.848 2.053 1.00 95.50 91 ASN A C 1
ATOM 663 O O . ASN A 1 91 ? 10.065 2.699 2.871 1.00 95.50 91 ASN A O 1
ATOM 667 N N . THR A 1 92 ? 9.343 3.608 0.971 1.00 93.62 92 THR A N 1
ATOM 668 C CA . THR A 1 92 ? 10.623 4.302 0.738 1.00 93.62 92 THR A CA 1
ATOM 669 C C . THR A 1 92 ? 10.902 5.315 1.856 1.00 93.62 92 THR A C 1
ATOM 671 O O . THR A 1 92 ? 10.045 6.132 2.199 1.00 93.62 92 THR A O 1
ATOM 674 N N . ASN A 1 93 ? 12.105 5.277 2.439 1.00 93.56 93 ASN A N 1
ATOM 675 C CA . ASN A 1 93 ? 12.457 6.122 3.583 1.00 93.56 93 ASN A CA 1
ATOM 676 C C . ASN A 1 93 ? 12.294 7.621 3.267 1.00 93.56 93 ASN A C 1
ATOM 678 O O . ASN A 1 93 ? 12.849 8.124 2.290 1.00 93.56 93 ASN A O 1
ATOM 682 N N . GLY A 1 94 ? 11.549 8.337 4.111 1.00 91.94 94 GLY A N 1
ATOM 683 C CA . GLY A 1 94 ? 11.312 9.776 3.980 1.00 91.94 94 GLY A CA 1
ATOM 684 C C . GLY A 1 94 ? 10.303 10.174 2.897 1.00 91.94 94 GLY A C 1
ATOM 685 O O . GLY A 1 94 ? 10.019 11.363 2.759 1.00 91.94 94 GLY A O 1
ATOM 686 N N . LYS A 1 95 ? 9.736 9.219 2.148 1.00 91.56 95 LYS A N 1
ATOM 687 C CA . LYS A 1 95 ? 8.637 9.476 1.209 1.00 91.56 95 LYS A CA 1
ATOM 688 C C . LYS A 1 95 ? 7.300 9.474 1.934 1.00 91.56 95 LYS A C 1
ATOM 690 O O . LYS A 1 95 ? 7.073 8.662 2.826 1.00 91.56 95 LYS A O 1
ATOM 695 N N . GLU A 1 96 ? 6.417 10.395 1.570 1.00 94.12 96 GLU A N 1
ATOM 696 C CA . GLU A 1 96 ? 5.052 10.418 2.088 1.00 94.12 96 GLU A CA 1
ATOM 697 C C . GLU A 1 96 ? 4.112 9.659 1.158 1.00 94.12 96 GLU A C 1
ATOM 699 O O . GLU A 1 96 ? 4.204 9.765 -0.062 1.00 94.12 96 GLU A O 1
ATOM 704 N N . TYR A 1 97 ? 3.162 8.946 1.749 1.00 95.56 97 TYR A N 1
ATOM 705 C CA . TYR A 1 97 ? 2.143 8.186 1.041 1.00 95.56 97 TYR A CA 1
ATOM 706 C C . TYR A 1 97 ? 0.770 8.550 1.586 1.00 95.56 97 TYR A C 1
ATOM 708 O O . TYR A 1 97 ? 0.607 8.716 2.796 1.00 95.56 97 TYR A O 1
ATOM 716 N N . ASN A 1 98 ? -0.225 8.657 0.711 1.00 96.75 98 ASN A N 1
ATOM 717 C CA . ASN A 1 98 ? -1.633 8.751 1.091 1.00 96.75 98 ASN A CA 1
ATOM 718 C C . ASN A 1 98 ? -2.295 7.394 0.887 1.00 96.75 98 ASN A C 1
ATOM 720 O O . ASN A 1 98 ? -1.961 6.689 -0.059 1.00 96.75 98 ASN A O 1
ATOM 724 N N . TYR A 1 99 ? -3.266 7.044 1.721 1.00 97.88 99 TYR A N 1
ATOM 725 C CA . TYR A 1 99 ? -4.006 5.799 1.560 1.00 97.88 99 TYR A CA 1
ATOM 726 C C . TYR A 1 99 ? -5.512 5.987 1.707 1.00 97.88 99 TYR A C 1
ATOM 728 O O . TYR A 1 99 ? -5.997 6.907 2.373 1.00 97.88 99 TYR A O 1
ATOM 736 N N . ILE A 1 100 ? -6.246 5.046 1.118 1.00 98.25 100 ILE A N 1
ATOM 737 C CA . ILE A 1 100 ? -7.657 4.785 1.386 1.00 98.25 100 ILE A CA 1
ATOM 738 C C . ILE A 1 100 ? -7.865 3.287 1.626 1.00 98.25 100 ILE A C 1
ATOM 740 O O . ILE A 1 100 ? -7.425 2.450 0.836 1.00 98.25 100 ILE A O 1
ATOM 744 N N . CYS A 1 101 ? -8.574 2.965 2.708 1.00 96.94 101 CYS A N 1
ATOM 745 C CA . CYS A 1 101 ? -8.910 1.605 3.121 1.00 96.94 101 CYS A CA 1
ATOM 746 C C . CYS A 1 101 ? -10.428 1.418 3.217 1.00 96.94 101 CYS A C 1
ATOM 748 O O . CYS A 1 101 ? -11.158 2.299 3.694 1.00 96.94 101 CYS A O 1
ATOM 750 N N . MET A 1 102 ? -10.912 0.235 2.842 1.00 97.31 102 MET A N 1
ATOM 751 C CA . MET A 1 102 ? -12.308 -0.190 3.013 1.00 97.31 102 MET A CA 1
ATOM 752 C C . MET A 1 102 ? -12.328 -1.595 3.623 1.00 97.31 102 MET A C 1
ATOM 754 O O . MET A 1 102 ? -11.565 -2.436 3.162 1.00 97.31 102 MET A O 1
ATOM 758 N N . GLY A 1 103 ? -13.159 -1.837 4.642 1.00 91.75 103 GLY A N 1
ATOM 759 C CA . GLY A 1 103 ? -13.327 -3.131 5.331 1.00 91.75 103 GLY A CA 1
ATOM 760 C C . GLY A 1 103 ? -14.724 -3.708 5.152 1.00 91.75 103 GLY A C 1
ATOM 761 O O . GLY A 1 103 ? -15.638 -2.906 4.859 1.00 91.75 103 GLY A O 1
#

Secondary structure (DSSP, 8-state):
-EEEEEE----S-EEE---SS--SEEEEEE-PPTT-----EEEEETTTS-SSTT-EEEEE-SS-EEEEETSEEEEETTEEEE---SSS-TT-TT-EEEEEEE-

pLDDT: mean 89.04, std 10.35, range [56.91, 98.25]

Sequence (103 aa):
VATGSYTGDGTAAKAITGVGFTPKYLRIEERETVGASDTVSYITTTAIIDDHEDGGCIRIHSSTHAFYDGYIVSLDADGFTVSIGVGADPNTNGKEYNYICMG

Organism: NCBI:txid412755